Protein AF-A0A1A8N1G1-F1 (afdb_monomer_lite)

InterPro domains:
  IPR013106 Immunoglobulin V-set domain [PF07686] (6-63)
  IPR013783 Immunoglobulin-like fold [G3DSA:2.60.40.10] (1-76)
  IPR036179 Immunoglobulin-like domain superfamily [SSF48726] (3-47)
  IPR050504 BTN/MOG-like [PTHR24100] (1-68)

Sequence (110 aa):
QEQPGDQHQDYQGRVEVTKDLLRTGDFSLTLKQPDYRDEGVYTCTVYKDKKELVKQKALHLWVIEHLTITERLYQFTEKIHPAPRQTGGGPNREEEVKTSLMQNISSESV

Foldseek 3Di:
DDDDPPDDPVQVVQKDADPPCVVVVDGDIGGHPDDQVNFAKDKDWDDDPVPHTPDIDIDTDGDDPPDPPVVVVVVVCCVVPVDDDDDDDDPPVVVVVVVVVVVVVVVVPD

Radius of gyration: 22.54 Å; chains: 1; bounding box: 50×30×62 Å

pLDDT: mean 70.1, std 17.1, range [36.0, 93.75]

Structure (mmCIF, N/CA/C/O backbone):
data_AF-A0A1A8N1G1-F1
#
_entry.id   AF-A0A1A8N1G1-F1
#
loop_
_atom_site.group_PDB
_atom_site.id
_atom_site.type_symbol
_atom_site.label_atom_id
_atom_site.label_alt_id
_atom_site.label_comp_id
_atom_site.label_asym_id
_atom_site.label_entity_id
_atom_site.label_seq_id
_atom_site.pdbx_PDB_ins_code
_atom_site.Cartn_x
_atom_site.Cartn_y
_atom_site.Cartn_z
_atom_site.occupancy
_atom_site.B_iso_or_equiv
_atom_site.auth_seq_id
_atom_site.auth_comp_id
_atom_site.auth_asym_id
_atom_site.auth_atom_id
_atom_site.pdbx_PDB_model_num
ATOM 1 N N . GLN A 1 1 ? -20.092 -12.166 -2.787 1.00 44.53 1 GLN A N 1
ATOM 2 C CA . GLN A 1 1 ? -18.708 -11.669 -2.663 1.00 44.53 1 GLN A CA 1
ATOM 3 C C . GLN A 1 1 ? -18.813 -10.293 -2.034 1.00 44.53 1 GLN A C 1
ATOM 5 O O . GLN A 1 1 ? -19.328 -9.402 -2.690 1.00 44.53 1 GLN A O 1
ATOM 10 N N . GLU A 1 2 ? -18.496 -10.154 -0.746 1.00 48.47 2 GLU A N 1
ATOM 11 C CA . GLU A 1 2 ? -18.583 -8.860 -0.054 1.00 48.47 2 GLU A CA 1
ATOM 12 C C . GLU A 1 2 ? -17.261 -8.126 -0.246 1.00 48.47 2 GLU A C 1
ATOM 14 O O . GLU A 1 2 ? -16.206 -8.627 0.143 1.00 48.47 2 GLU A O 1
ATOM 19 N N . GLN A 1 3 ? -17.321 -6.996 -0.942 1.00 51.66 3 GLN A N 1
ATOM 20 C CA . GLN A 1 3 ? -16.181 -6.110 -1.114 1.00 51.66 3 GLN A CA 1
ATOM 21 C C . GLN A 1 3 ? -15.998 -5.299 0.176 1.00 51.66 3 GLN A C 1
ATOM 23 O O . GLN A 1 3 ? -17.000 -4.858 0.746 1.00 51.66 3 GLN A O 1
ATOM 28 N N . PRO A 1 4 ? -14.762 -5.082 0.656 1.00 58.53 4 PRO A N 1
ATOM 29 C CA . PRO A 1 4 ? -14.531 -4.065 1.672 1.00 58.53 4 PRO A CA 1
ATOM 30 C C . PRO A 1 4 ? -15.041 -2.721 1.122 1.00 58.53 4 PRO A C 1
ATOM 32 O O . PRO A 1 4 ? -14.761 -2.374 -0.024 1.00 58.53 4 PRO A O 1
ATOM 35 N N . GLY A 1 5 ? -15.864 -2.015 1.903 1.00 63.94 5 GLY A N 1
ATOM 36 C CA . GLY A 1 5 ? -16.437 -0.729 1.495 1.00 63.94 5 GLY A CA 1
ATOM 37 C C . GLY A 1 5 ? -15.356 0.292 1.115 1.00 63.94 5 GLY A C 1
ATOM 38 O O . GLY A 1 5 ? -14.266 0.270 1.683 1.00 63.94 5 GLY A O 1
ATOM 39 N N . ASP A 1 6 ? -15.680 1.162 0.154 1.00 69.50 6 ASP A N 1
ATOM 40 C CA . ASP A 1 6 ? -14.823 2.218 -0.414 1.00 69.50 6 ASP A CA 1
ATOM 41 C C . ASP A 1 6 ? -13.457 1.749 -0.934 1.00 69.50 6 ASP A C 1
ATOM 43 O O . ASP A 1 6 ? -12.404 2.321 -0.649 1.00 69.50 6 ASP A O 1
ATOM 47 N N . GLN A 1 7 ? -13.468 0.707 -1.766 1.00 75.94 7 GLN A N 1
ATOM 48 C CA . GLN A 1 7 ? -12.286 0.330 -2.526 1.00 75.94 7 GLN A CA 1
ATOM 49 C C . GLN A 1 7 ? -12.062 1.262 -3.731 1.00 75.94 7 GLN A C 1
ATOM 51 O O . GLN A 1 7 ? -12.947 1.444 -4.570 1.00 75.94 7 GLN A O 1
ATOM 56 N N . HIS A 1 8 ? -10.841 1.791 -3.860 1.00 83.50 8 HIS A N 1
ATOM 57 C CA . HIS A 1 8 ? -10.429 2.578 -5.025 1.00 83.50 8 HIS A CA 1
ATOM 58 C C . HIS A 1 8 ? -10.485 1.744 -6.321 1.00 83.50 8 HIS A C 1
ATOM 60 O O . HIS A 1 8 ? -10.137 0.561 -6.319 1.00 83.50 8 HIS A O 1
ATOM 66 N N . GLN A 1 9 ? -10.912 2.365 -7.428 1.00 85.38 9 GLN A N 1
ATOM 67 C CA . GLN A 1 9 ? -11.219 1.684 -8.696 1.00 85.38 9 GLN A CA 1
ATOM 68 C C . GLN A 1 9 ? -10.048 0.847 -9.234 1.00 85.38 9 GLN A C 1
ATOM 70 O O . GLN A 1 9 ? -10.254 -0.305 -9.601 1.00 85.38 9 GLN A O 1
ATOM 75 N N . ASP A 1 10 ? -8.819 1.362 -9.161 1.00 83.94 10 ASP A N 1
ATOM 76 C CA . ASP A 1 10 ? -7.596 0.666 -9.616 1.00 83.94 10 ASP A CA 1
ATOM 77 C C . ASP A 1 10 ? -7.309 -0.669 -8.899 1.00 83.94 10 ASP A C 1
ATOM 79 O O . ASP A 1 10 ? -6.514 -1.494 -9.363 1.00 83.94 10 ASP A O 1
ATOM 83 N N . TYR A 1 11 ? -7.945 -0.903 -7.751 1.00 84.56 11 TYR A N 1
ATOM 84 C CA . TYR A 1 11 ? -7.761 -2.112 -6.950 1.00 84.56 11 TYR A CA 1
ATOM 85 C C . TYR A 1 11 ? -8.976 -3.043 -6.989 1.00 84.56 11 TYR A C 1
ATOM 87 O O . TYR A 1 11 ? -8.900 -4.163 -6.469 1.00 84.56 11 TYR A O 1
ATOM 95 N N . GLN A 1 12 ? -10.081 -2.622 -7.614 1.00 85.62 12 GLN A N 1
ATOM 96 C CA . GLN A 1 12 ? -11.292 -3.432 -7.714 1.00 85.62 12 GLN A CA 1
ATOM 97 C C . GLN A 1 12 ? -10.995 -4.774 -8.384 1.00 85.62 12 GLN A C 1
ATOM 99 O O . GLN A 1 12 ? -10.382 -4.851 -9.444 1.00 85.62 12 GLN A O 1
ATOM 104 N N . GLY A 1 13 ? -11.400 -5.861 -7.725 1.00 87.44 13 GLY A N 1
ATOM 105 C CA . GLY A 1 13 ? -11.164 -7.227 -8.204 1.00 87.44 13 GLY A CA 1
ATOM 106 C C . GLY A 1 13 ? -9.711 -7.717 -8.108 1.00 87.44 13 GLY A C 1
ATOM 107 O O . GLY A 1 13 ? -9.481 -8.917 -8.259 1.00 87.44 13 GLY A O 1
ATOM 108 N N . ARG A 1 14 ? -8.746 -6.837 -7.803 1.00 91.94 14 ARG A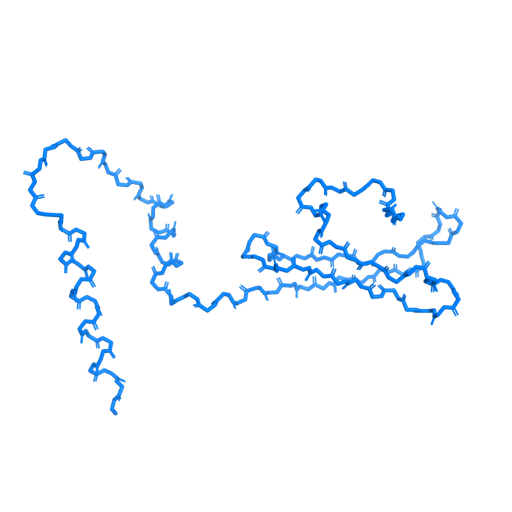 N 1
ATOM 109 C CA . ARG A 1 14 ? -7.332 -7.196 -7.613 1.00 91.94 14 ARG A CA 1
ATOM 110 C C . ARG A 1 14 ? -6.963 -7.448 -6.157 1.00 91.94 14 ARG A C 1
ATOM 112 O O . ARG A 1 14 ? -6.014 -8.176 -5.907 1.00 91.94 14 ARG A O 1
ATOM 119 N N . VAL A 1 15 ? -7.692 -6.885 -5.196 1.00 87.19 15 VAL A N 1
ATOM 120 C CA . VAL A 1 15 ? -7.388 -7.064 -3.767 1.00 87.19 15 VAL A CA 1
ATOM 121 C C . VAL A 1 15 ? -8.334 -8.055 -3.105 1.00 87.19 15 VAL A C 1
ATOM 123 O O . VAL A 1 15 ? -9.552 -7.975 -3.262 1.00 87.19 15 VAL A O 1
ATOM 126 N N . GLU A 1 16 ? -7.758 -8.940 -2.299 1.00 85.88 16 GLU A N 1
ATOM 127 C CA . GLU A 1 16 ? -8.476 -9.811 -1.374 1.00 85.88 16 GLU A CA 1
ATOM 128 C C . GLU A 1 16 ? -8.002 -9.575 0.059 1.00 85.88 16 GLU A C 1
ATOM 130 O O . GLU A 1 16 ? -6.808 -9.427 0.324 1.00 85.88 16 GLU A O 1
ATOM 135 N N . VAL A 1 17 ? -8.958 -9.554 0.986 1.00 79.50 17 VAL A N 1
ATOM 136 C CA . VAL A 1 17 ? -8.722 -9.434 2.427 1.00 79.50 17 VAL A CA 1
ATOM 137 C C . VAL A 1 17 ? -9.341 -10.627 3.147 1.00 79.50 17 VAL A C 1
ATOM 139 O O . VAL A 1 17 ? -10.401 -11.123 2.747 1.00 79.50 17 VAL A O 1
ATOM 142 N N . THR A 1 18 ? -8.696 -11.093 4.216 1.00 77.88 18 THR A N 1
ATOM 143 C CA . THR A 1 18 ? -9.246 -12.152 5.071 1.00 77.88 18 THR A CA 1
ATOM 144 C C . THR A 1 18 ? -10.568 -11.672 5.687 1.00 77.88 18 THR A C 1
ATOM 146 O O . THR A 1 18 ? -10.632 -10.607 6.286 1.00 77.88 18 THR A O 1
ATOM 149 N N . LYS A 1 19 ? -11.663 -12.429 5.529 1.00 70.00 19 LYS A N 1
ATOM 150 C CA . LYS A 1 19 ? -13.018 -11.973 5.921 1.00 70.00 19 LYS A CA 1
ATOM 151 C C . LYS A 1 19 ? -13.195 -11.795 7.431 1.00 70.00 19 LYS A C 1
ATOM 153 O O . LYS A 1 19 ? -13.952 -10.939 7.873 1.00 70.00 19 LYS A O 1
ATOM 158 N N . ASP A 1 20 ? -12.468 -12.584 8.216 1.00 77.19 20 ASP A N 1
ATOM 159 C CA . ASP A 1 20 ? -12.627 -12.675 9.666 1.00 77.19 20 ASP A CA 1
ATOM 160 C C . ASP A 1 20 ? -11.437 -12.064 10.415 1.00 77.19 20 ASP A C 1
ATOM 162 O O . ASP A 1 20 ? -10.875 -12.683 11.323 1.00 77.19 20 ASP A O 1
ATOM 166 N N . LEU A 1 21 ? -11.043 -10.848 10.031 1.00 76.25 21 LEU A N 1
ATOM 167 C CA . LEU A 1 21 ? -9.878 -10.129 10.567 1.00 76.25 21 LEU A CA 1
ATOM 168 C C . LEU A 1 21 ? -9.837 -10.120 12.106 1.00 76.25 21 LEU A C 1
ATOM 170 O O . LEU A 1 21 ? -8.820 -10.430 12.716 1.00 76.25 21 LEU A O 1
ATOM 174 N N . LEU A 1 22 ? -10.972 -9.820 12.750 1.00 77.50 22 LEU A N 1
ATOM 175 C CA . LEU A 1 22 ? -11.067 -9.715 14.213 1.00 77.50 22 LEU A CA 1
ATOM 176 C C . LEU A 1 22 ? -11.051 -11.073 14.928 1.00 77.50 22 LEU A C 1
ATOM 178 O O . LEU A 1 22 ? -10.633 -11.149 16.078 1.00 77.50 22 LEU A O 1
ATOM 182 N N . ARG A 1 23 ? -11.507 -12.141 14.263 1.00 81.56 23 ARG A N 1
ATOM 183 C CA . ARG A 1 23 ? -11.524 -13.499 14.829 1.00 81.56 23 ARG A CA 1
ATOM 184 C C . ARG A 1 23 ? -10.185 -14.205 14.639 1.00 81.56 23 ARG A C 1
ATOM 186 O O . ARG A 1 23 ? -9.754 -14.938 15.518 1.00 81.56 23 ARG A O 1
ATOM 193 N N . THR A 1 24 ? -9.559 -14.010 13.481 1.00 80.88 24 THR A N 1
ATOM 194 C CA . THR A 1 24 ? -8.293 -14.656 13.101 1.00 80.88 24 THR A CA 1
ATOM 195 C C . THR A 1 24 ? -7.073 -13.863 13.563 1.00 80.88 24 THR A C 1
ATOM 197 O O . THR A 1 24 ? -6.002 -14.438 13.720 1.00 80.88 24 THR A O 1
ATOM 200 N N . GLY A 1 25 ? -7.223 -12.551 13.776 1.00 80.31 25 GLY A N 1
ATOM 201 C CA . GLY A 1 25 ? -6.101 -11.636 13.988 1.00 80.31 25 GLY A CA 1
ATOM 202 C C . GLY A 1 25 ? -5.240 -11.436 12.736 1.00 80.31 25 GLY A C 1
ATOM 203 O O . GLY A 1 25 ? -4.215 -10.757 12.807 1.00 80.31 25 GLY A O 1
ATOM 204 N N . ASP A 1 26 ? -5.635 -12.023 11.605 1.00 80.50 26 ASP A N 1
ATOM 205 C CA . ASP A 1 26 ? -4.917 -11.943 10.347 1.00 80.50 26 ASP A CA 1
ATOM 206 C C . ASP A 1 26 ? -5.434 -10.757 9.534 1.00 80.50 26 ASP A C 1
ATOM 208 O O . ASP A 1 26 ? -6.529 -10.797 8.980 1.00 80.50 26 ASP A O 1
ATOM 212 N N . PHE A 1 27 ? -4.620 -9.704 9.471 1.00 79.31 27 PHE A N 1
ATOM 213 C CA . PHE A 1 27 ? -4.880 -8.489 8.696 1.00 79.31 27 PHE A CA 1
ATOM 214 C C . PHE A 1 27 ? -4.169 -8.480 7.342 1.00 79.31 27 PHE A C 1
ATOM 216 O O . PHE A 1 27 ? -3.876 -7.412 6.800 1.00 79.31 27 PHE A O 1
ATOM 223 N N . SER A 1 28 ? -3.854 -9.662 6.811 1.00 80.56 28 SER A N 1
ATOM 224 C CA . SER A 1 28 ? -3.189 -9.797 5.522 1.00 80.56 28 SER A CA 1
ATOM 225 C C . SER A 1 28 ? -4.077 -9.343 4.365 1.00 80.56 28 SER A C 1
ATOM 227 O O . SER A 1 28 ? -5.293 -9.554 4.337 1.00 80.56 28 SER A O 1
ATOM 229 N N . LEU A 1 29 ? -3.420 -8.730 3.384 1.00 86.12 29 LEU A N 1
ATOM 230 C CA . LEU A 1 29 ? -3.991 -8.277 2.126 1.00 86.12 29 LEU A CA 1
ATOM 231 C C . LEU A 1 29 ? -3.224 -8.955 0.995 1.00 86.12 29 LEU A C 1
ATOM 233 O O . LEU A 1 29 ? -1.994 -8.933 0.982 1.00 86.12 29 LEU A O 1
ATOM 237 N N . THR A 1 30 ? -3.948 -9.529 0.041 1.00 87.38 30 THR A N 1
ATOM 238 C CA . THR A 1 30 ? -3.361 -10.098 -1.176 1.00 87.38 30 THR A CA 1
ATOM 239 C C . THR A 1 30 ? -3.681 -9.199 -2.362 1.00 87.38 30 THR A C 1
ATOM 241 O O . THR A 1 30 ? -4.852 -8.939 -2.632 1.00 87.38 30 THR A O 1
ATOM 244 N N . LEU A 1 31 ? -2.648 -8.739 -3.073 1.00 89.50 31 LEU A N 1
ATOM 245 C CA . LEU A 1 31 ? -2.767 -8.018 -4.341 1.00 89.50 31 LEU A CA 1
ATOM 246 C C . LEU A 1 31 ? -2.500 -8.986 -5.501 1.00 89.50 31 LEU A C 1
ATOM 248 O O . LEU A 1 31 ? -1.418 -9.559 -5.613 1.00 89.50 31 LEU A O 1
ATOM 252 N N . LYS A 1 32 ? -3.497 -9.183 -6.360 1.00 89.56 32 LYS A N 1
ATOM 253 C CA . LYS A 1 32 ? -3.425 -10.021 -7.557 1.00 89.56 32 LYS A CA 1
ATOM 254 C C . LYS A 1 32 ? -2.865 -9.225 -8.723 1.00 89.56 32 LYS A C 1
ATOM 256 O O . LYS A 1 32 ? -3.287 -8.094 -8.942 1.00 89.56 32 LYS A O 1
ATOM 261 N N . GLN A 1 33 ? -2.00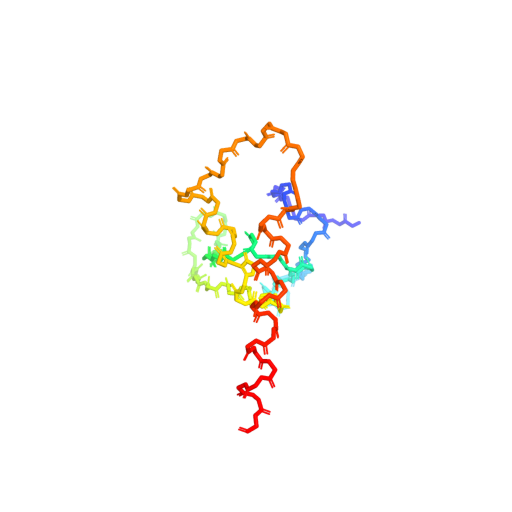4 -9.876 -9.506 1.00 88.12 33 GLN A N 1
ATOM 262 C CA . GLN A 1 33 ? -1.387 -9.296 -10.705 1.00 88.12 33 GLN A CA 1
ATOM 263 C C . GLN A 1 33 ? -0.757 -7.921 -10.407 1.00 88.12 33 GLN A C 1
ATOM 265 O O . GLN A 1 33 ? -1.233 -6.910 -10.930 1.00 88.12 33 GLN A O 1
ATOM 270 N N . PRO A 1 34 ? 0.252 -7.871 -9.513 1.00 86.56 34 PRO A N 1
ATOM 271 C CA . PRO A 1 34 ? 0.968 -6.635 -9.236 1.00 86.56 34 PRO A CA 1
ATOM 272 C C . PRO A 1 34 ? 1.669 -6.129 -10.503 1.00 86.56 34 PRO A C 1
ATOM 274 O O . PRO A 1 34 ? 2.250 -6.913 -11.253 1.00 86.56 34 PRO A O 1
ATOM 277 N N . ASP A 1 35 ? 1.607 -4.822 -10.713 1.00 84.88 35 ASP A N 1
ATOM 278 C CA . ASP A 1 35 ? 2.159 -4.082 -11.850 1.00 84.88 35 ASP A CA 1
ATOM 279 C C . ASP A 1 35 ? 3.150 -3.023 -11.340 1.00 84.88 35 ASP A C 1
ATOM 281 O O . ASP A 1 35 ? 3.093 -2.634 -10.172 1.00 84.88 35 ASP A O 1
ATOM 285 N N . TYR A 1 36 ? 4.068 -2.532 -12.178 1.00 83.75 36 TYR A N 1
ATOM 286 C CA . TYR A 1 36 ? 5.028 -1.498 -11.764 1.00 83.75 36 TYR A CA 1
ATOM 287 C C . TYR A 1 36 ? 4.359 -0.238 -11.181 1.00 83.75 36 TYR A C 1
ATOM 289 O O . TYR A 1 36 ? 4.959 0.456 -10.362 1.00 83.75 36 TYR A O 1
ATOM 297 N N . ARG A 1 37 ? 3.112 0.061 -11.571 1.00 85.19 37 ARG A N 1
ATOM 298 C CA . ARG A 1 37 ? 2.311 1.175 -11.033 1.00 85.19 37 ARG A CA 1
ATOM 299 C C . ARG A 1 37 ? 1.853 0.955 -9.593 1.00 85.19 37 ARG A C 1
ATOM 301 O O . ARG A 1 37 ? 1.465 1.921 -8.944 1.00 85.19 37 ARG A O 1
ATOM 308 N N . ASP A 1 38 ? 1.903 -0.281 -9.104 1.00 89.00 38 ASP A N 1
ATOM 309 C CA . ASP A 1 38 ? 1.592 -0.622 -7.717 1.00 89.00 38 ASP A CA 1
ATOM 310 C C . ASP A 1 38 ? 2.787 -0.377 -6.778 1.00 89.00 38 ASP A C 1
ATOM 312 O O . ASP A 1 38 ? 2.629 -0.480 -5.562 1.00 89.00 38 ASP A O 1
ATOM 316 N N . GLU A 1 39 ? 3.981 -0.062 -7.298 1.00 88.94 39 GLU A N 1
ATOM 317 C CA . GLU A 1 39 ? 5.147 0.286 -6.478 1.00 88.94 39 GLU A CA 1
ATOM 318 C C . GLU A 1 39 ? 4.875 1.536 -5.627 1.00 88.94 39 GLU A C 1
ATOM 320 O O . GLU A 1 39 ? 4.361 2.549 -6.105 1.00 88.94 39 GLU A O 1
ATOM 325 N N . GLY A 1 40 ? 5.239 1.477 -4.344 1.00 88.81 40 GLY A N 1
ATOM 326 C CA . GLY A 1 40 ? 5.098 2.618 -3.448 1.00 88.81 40 GLY A CA 1
ATOM 327 C C . GLY A 1 40 ? 4.987 2.261 -1.971 1.00 88.81 40 GLY A C 1
ATOM 328 O O . GLY A 1 40 ? 5.205 1.125 -1.541 1.00 88.81 40 GLY A O 1
ATOM 329 N N . VAL A 1 41 ? 4.646 3.274 -1.171 1.00 91.50 41 VAL A N 1
ATOM 330 C CA . VAL A 1 41 ? 4.481 3.140 0.280 1.00 91.50 41 VAL A CA 1
ATOM 331 C C . VAL A 1 41 ? 3.022 2.861 0.615 1.00 91.50 41 VAL A C 1
ATOM 333 O O . VAL A 1 41 ? 2.151 3.707 0.423 1.00 91.50 41 VAL A O 1
ATOM 336 N N . TYR A 1 42 ? 2.773 1.695 1.199 1.00 89.69 42 TYR A N 1
ATOM 337 C CA . TYR A 1 42 ? 1.466 1.303 1.709 1.00 89.69 42 TYR A CA 1
ATOM 338 C C . TYR A 1 42 ? 1.449 1.438 3.219 1.00 89.69 42 TYR A C 1
ATOM 340 O O . TYR A 1 42 ? 2.415 1.096 3.900 1.00 89.69 42 TYR A O 1
ATOM 348 N N . THR A 1 43 ? 0.326 1.900 3.755 1.00 89.75 43 THR A N 1
ATOM 349 C CA . THR A 1 43 ? 0.155 2.062 5.196 1.00 89.75 43 THR A CA 1
ATOM 350 C C . THR A 1 43 ? -0.995 1.199 5.682 1.00 89.75 43 THR A C 1
ATOM 352 O O . THR A 1 43 ? -2.137 1.376 5.269 1.00 89.75 43 THR A O 1
ATOM 355 N N . CYS A 1 44 ? -0.695 0.279 6.594 1.00 87.00 44 CYS A N 1
ATOM 356 C CA . CYS A 1 44 ? -1.706 -0.415 7.375 1.00 87.00 44 CYS A CA 1
ATOM 357 C C . CYS A 1 44 ? -2.027 0.431 8.607 1.00 87.00 44 CYS A C 1
ATOM 359 O O . CYS A 1 44 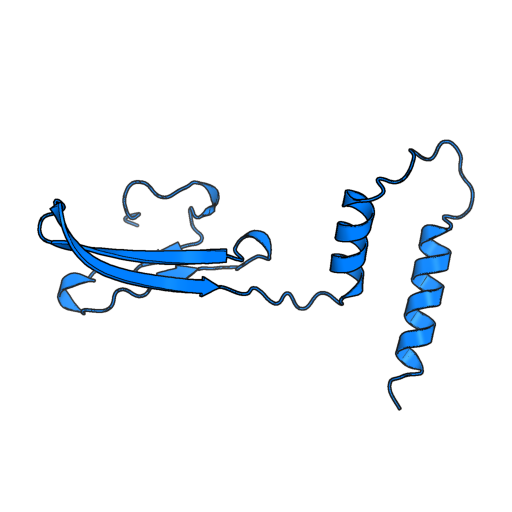? -1.134 0.711 9.411 1.00 87.00 44 CYS A O 1
ATOM 361 N N . THR A 1 45 ? -3.290 0.826 8.749 1.00 87.19 45 THR A N 1
ATOM 362 C CA . THR A 1 45 ? -3.781 1.641 9.863 1.00 87.19 45 THR A CA 1
ATOM 363 C C . THR A 1 45 ? -4.898 0.890 10.577 1.00 87.19 45 THR A C 1
ATOM 365 O O . THR A 1 45 ? -5.897 0.524 9.963 1.00 87.19 45 THR A O 1
ATOM 368 N N . VAL A 1 46 ? -4.739 0.669 11.880 1.00 85.56 46 VAL A N 1
ATOM 369 C CA . VAL A 1 46 ? -5.721 -0.009 12.732 1.00 85.56 46 VAL A CA 1
ATOM 370 C C . VAL A 1 46 ? -6.337 1.009 13.676 1.00 85.56 46 VAL A C 1
ATOM 372 O O . VAL A 1 46 ? -5.630 1.629 14.474 1.00 85.56 46 VAL A O 1
ATOM 375 N N . TYR A 1 47 ? -7.659 1.141 13.608 1.00 85.19 47 TYR A N 1
ATOM 376 C CA . TYR A 1 47 ? -8.439 1.984 14.505 1.00 85.19 47 TYR A CA 1
ATOM 377 C C . TYR A 1 47 ? -9.252 1.144 15.486 1.00 85.19 47 TYR A C 1
ATOM 379 O O . TYR A 1 47 ? -9.856 0.141 15.105 1.00 85.19 47 TYR A O 1
ATOM 387 N N . LYS A 1 48 ? -9.341 1.608 16.730 1.00 85.38 48 LYS A N 1
ATOM 388 C CA . LYS A 1 48 ? -10.326 1.160 17.711 1.00 85.38 48 LYS A CA 1
ATOM 389 C C . LYS A 1 48 ? -11.529 2.093 17.667 1.00 85.38 48 LYS A C 1
ATOM 391 O O . LYS A 1 48 ? -11.388 3.314 17.572 1.00 85.38 48 LYS A O 1
ATOM 396 N N . ASP A 1 49 ? -12.718 1.496 17.651 1.00 86.94 49 ASP A N 1
ATOM 397 C CA . ASP A 1 49 ? -14.009 2.195 17.637 1.00 86.94 49 ASP A CA 1
ATOM 398 C C . ASP A 1 49 ? -14.125 3.280 16.545 1.00 86.94 49 ASP A C 1
ATOM 400 O O . ASP A 1 49 ? -14.821 4.281 16.713 1.00 86.94 49 ASP A O 1
ATOM 404 N N . LYS A 1 50 ? -13.420 3.082 15.415 1.00 81.12 50 LYS A N 1
ATOM 405 C CA . LYS A 1 50 ? -13.300 4.017 14.275 1.00 81.12 50 LYS A CA 1
ATOM 406 C C . LYS A 1 50 ? -12.763 5.415 14.630 1.00 81.12 50 LYS A C 1
ATOM 408 O O . LYS A 1 50 ? -12.919 6.338 13.836 1.00 81.12 50 LYS A O 1
ATOM 413 N N . LYS A 1 51 ? -12.165 5.596 15.811 1.00 87.69 51 LYS A N 1
ATOM 414 C CA . LYS A 1 51 ? -11.765 6.916 16.332 1.00 87.69 51 LYS A CA 1
ATOM 415 C C . LYS A 1 51 ? -10.335 6.949 16.848 1.00 87.69 51 LYS A C 1
ATOM 417 O O . LYS A 1 51 ? -9.624 7.915 16.600 1.00 87.69 51 LYS A O 1
ATOM 422 N N . GLU A 1 52 ? -9.915 5.913 17.562 1.00 93.75 52 GLU A N 1
ATOM 423 C CA . GLU A 1 52 ? -8.602 5.868 18.200 1.00 93.75 52 GLU A CA 1
ATOM 424 C C . GLU A 1 52 ? -7.621 5.109 17.308 1.00 93.75 52 GLU A C 1
ATOM 426 O O . GLU A 1 52 ? -7.848 3.946 16.981 1.00 93.75 52 GLU A O 1
ATOM 431 N N . LEU A 1 53 ? -6.531 5.758 16.899 1.00 92.06 53 LEU A N 1
ATOM 432 C CA . LEU A 1 53 ? -5.444 5.087 16.192 1.00 92.06 53 LEU A CA 1
ATOM 433 C C . LEU A 1 53 ? -4.715 4.152 17.164 1.00 92.06 53 LEU A C 1
ATOM 435 O O . LEU A 1 53 ? -4.065 4.614 18.095 1.00 92.06 53 LEU A O 1
ATOM 439 N N . VAL A 1 54 ? -4.788 2.845 16.922 1.00 91.94 54 VAL A N 1
ATOM 440 C CA . VAL A 1 54 ? -4.122 1.829 17.754 1.00 91.94 54 VAL A CA 1
ATOM 441 C C . VAL A 1 54 ? -2.740 1.509 17.215 1.00 91.94 54 VAL A C 1
ATOM 443 O O . VAL A 1 54 ? -1.783 1.342 17.970 1.00 91.94 54 VAL A O 1
ATOM 446 N N . LYS A 1 55 ? -2.634 1.362 15.893 1.00 88.50 55 LYS A N 1
ATOM 447 C CA . LYS A 1 55 ? -1.392 0.948 15.248 1.00 88.50 55 LYS A CA 1
ATOM 448 C C . LYS A 1 55 ? -1.330 1.459 13.825 1.00 88.50 55 LYS A C 1
ATOM 450 O O . LYS A 1 55 ? -2.324 1.443 13.106 1.00 88.50 55 LYS A O 1
ATOM 455 N N . GLN A 1 56 ? -0.129 1.833 13.414 1.00 92.25 56 GLN A N 1
ATOM 456 C CA . GLN A 1 56 ? 0.180 2.152 12.035 1.00 92.25 56 GLN A CA 1
ATOM 457 C C . GLN A 1 56 ? 1.491 1.474 11.648 1.00 92.25 56 GLN A C 1
ATOM 459 O O . GLN A 1 56 ? 2.430 1.425 12.444 1.00 92.25 56 GLN A O 1
ATOM 464 N N . LYS A 1 57 ? 1.554 0.922 10.439 1.00 89.56 57 LYS A N 1
ATOM 465 C CA . LYS A 1 57 ? 2.788 0.378 9.874 1.00 89.56 57 LYS A CA 1
ATOM 466 C C . LYS A 1 57 ? 2.856 0.711 8.393 1.00 89.56 57 LYS A C 1
ATOM 468 O O . LYS A 1 57 ? 1.945 0.363 7.648 1.00 89.56 57 LYS A O 1
ATOM 473 N N . ALA A 1 58 ? 3.951 1.342 7.988 1.00 91.69 58 ALA A N 1
ATOM 474 C CA . ALA A 1 58 ? 4.280 1.537 6.586 1.00 91.69 58 ALA A CA 1
ATOM 475 C C . ALA A 1 58 ? 5.058 0.324 6.049 1.00 91.69 58 ALA A C 1
ATOM 477 O O . ALA A 1 58 ? 5.890 -0.253 6.758 1.00 91.69 58 ALA A O 1
ATOM 478 N N . LEU A 1 59 ? 4.793 -0.053 4.803 1.00 88.06 59 LEU A N 1
ATOM 479 C CA . LEU A 1 59 ? 5.577 -1.004 4.024 1.00 88.06 59 LEU A CA 1
ATOM 480 C C . LEU A 1 59 ? 5.917 -0.367 2.675 1.00 88.06 59 LEU A C 1
ATOM 482 O O . LEU A 1 59 ? 5.120 0.394 2.133 1.00 88.06 59 LEU A O 1
ATOM 486 N N . HIS A 1 60 ? 7.090 -0.677 2.137 1.00 88.75 60 HIS A N 1
ATOM 487 C CA . HIS A 1 60 ? 7.441 -0.303 0.773 1.00 88.75 60 HIS A CA 1
ATOM 488 C C . HIS A 1 60 ? 7.260 -1.538 -0.106 1.00 88.75 60 HIS A C 1
ATOM 490 O O . HIS A 1 60 ? 7.915 -2.555 0.131 1.00 88.75 60 HIS A O 1
ATOM 496 N N . LEU A 1 61 ? 6.348 -1.468 -1.072 1.00 87.25 61 LEU A N 1
ATOM 497 C CA . LEU A 1 61 ? 6.181 -2.498 -2.087 1.00 87.25 61 LEU A CA 1
ATOM 498 C C . LEU A 1 61 ? 7.051 -2.130 -3.283 1.00 87.25 61 LEU A C 1
ATOM 500 O O . LEU A 1 61 ? 6.806 -1.104 -3.902 1.00 87.25 61 LEU A O 1
ATOM 504 N N . TRP A 1 62 ? 8.034 -2.971 -3.590 1.00 84.06 62 TRP A N 1
ATOM 505 C CA . TRP A 1 62 ? 8.867 -2.854 -4.783 1.00 84.06 62 TRP A CA 1
ATOM 506 C C . TRP A 1 62 ? 8.408 -3.895 -5.794 1.00 84.06 62 TRP A C 1
ATOM 508 O O . TRP A 1 62 ? 8.426 -5.091 -5.487 1.00 84.06 62 TRP A O 1
ATOM 518 N N . VAL A 1 63 ? 8.001 -3.459 -6.985 1.00 83.12 63 VAL A N 1
ATOM 519 C CA . VAL A 1 63 ? 7.607 -4.378 -8.057 1.00 83.12 63 VAL A CA 1
ATOM 520 C C . VAL A 1 63 ? 8.760 -4.460 -9.043 1.00 83.12 63 VAL A C 1
ATOM 522 O O . VAL A 1 63 ? 8.974 -3.594 -9.895 1.00 83.12 63 VAL A O 1
ATOM 525 N N . ILE A 1 64 ? 9.542 -5.525 -8.897 1.00 72.88 64 ILE A N 1
ATOM 526 C CA . ILE A 1 64 ? 10.614 -5.851 -9.830 1.00 72.88 64 ILE A CA 1
ATOM 527 C C . ILE A 1 64 ? 9.975 -6.649 -10.964 1.00 72.88 64 ILE A C 1
ATOM 529 O O . ILE A 1 64 ? 9.864 -7.872 -10.909 1.00 72.88 64 ILE A O 1
ATOM 533 N N . GLU A 1 65 ? 9.497 -5.932 -11.976 1.00 64.31 65 GLU A N 1
ATOM 534 C CA . GLU A 1 65 ? 9.152 -6.540 -13.257 1.00 64.31 65 GLU A CA 1
ATOM 535 C C . GLU A 1 65 ? 10.377 -7.251 -13.828 1.00 64.31 65 GLU A C 1
ATOM 537 O O . GLU A 1 65 ? 11.483 -6.709 -13.841 1.00 64.31 65 GLU A O 1
ATOM 542 N N . HIS A 1 66 ? 10.170 -8.451 -14.361 1.00 58.62 66 HIS A N 1
ATOM 543 C CA . HIS A 1 66 ? 11.176 -9.144 -15.155 1.00 58.62 66 HIS A CA 1
ATOM 544 C C . HIS A 1 66 ? 11.208 -8.565 -16.581 1.00 58.62 66 HIS A C 1
ATOM 546 O O . HIS A 1 66 ? 11.061 -9.286 -17.565 1.00 58.62 66 HIS A O 1
ATOM 552 N N . LEU A 1 67 ? 11.349 -7.244 -16.684 1.00 52.59 67 LEU A N 1
ATOM 553 C CA . LEU A 1 67 ? 11.516 -6.516 -17.933 1.00 52.59 67 LEU A CA 1
ATOM 554 C C . LEU A 1 67 ? 12.887 -5.857 -17.880 1.00 52.59 67 LEU A C 1
ATOM 556 O O . LEU A 1 67 ? 13.198 -5.063 -16.990 1.00 52.59 67 LEU A O 1
ATOM 560 N N . THR A 1 68 ? 13.745 -6.300 -18.798 1.00 52.22 68 THR A N 1
ATOM 561 C CA . THR A 1 68 ? 15.148 -5.904 -18.923 1.00 52.22 68 THR A CA 1
ATOM 562 C C . THR A 1 68 ? 15.277 -4.395 -18.792 1.00 52.22 68 THR A C 1
ATOM 564 O O . THR A 1 68 ? 14.505 -3.672 -19.417 1.00 52.22 68 THR A O 1
ATOM 567 N N . ILE A 1 69 ? 16.257 -3.939 -18.009 1.00 56.62 69 ILE A N 1
ATOM 568 C CA . ILE A 1 69 ? 16.655 -2.539 -17.755 1.00 56.62 69 ILE A CA 1
ATOM 569 C C . ILE A 1 69 ? 16.394 -1.593 -18.951 1.00 56.62 69 ILE A C 1
ATOM 571 O O . ILE A 1 69 ? 15.976 -0.452 -18.763 1.00 56.62 69 ILE A O 1
ATOM 575 N N . THR A 1 70 ? 16.562 -2.094 -20.173 1.00 53.34 70 THR A N 1
ATOM 576 C CA . THR A 1 70 ? 16.187 -1.506 -21.463 1.00 53.34 70 THR A CA 1
ATOM 577 C C . THR A 1 70 ? 14.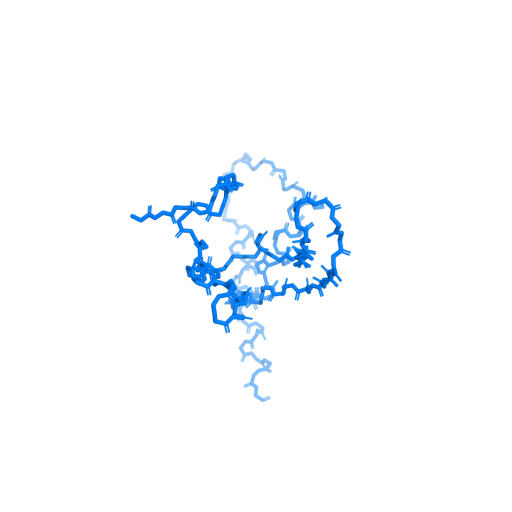798 -0.851 -21.529 1.00 53.34 70 THR A C 1
ATOM 579 O O . THR A 1 70 ? 14.710 0.272 -22.011 1.00 53.34 70 THR A O 1
ATOM 582 N N . GLU A 1 71 ? 13.717 -1.471 -21.043 1.00 56.78 71 GLU A N 1
ATOM 583 C CA . GLU A 1 71 ? 12.368 -0.874 -21.130 1.00 56.78 71 GLU A CA 1
ATOM 584 C C . GLU A 1 71 ? 12.185 0.282 -20.143 1.00 56.78 71 GLU A C 1
ATOM 586 O O . GLU A 1 71 ? 11.639 1.325 -20.504 1.00 56.78 71 GLU A O 1
ATOM 591 N N . ARG A 1 72 ? 12.712 0.149 -18.916 1.00 58.66 72 ARG A N 1
ATOM 592 C CA . ARG A 1 72 ? 12.708 1.246 -17.933 1.00 58.66 72 ARG A CA 1
ATOM 593 C C . ARG A 1 72 ? 13.544 2.427 -18.417 1.00 58.66 72 ARG A C 1
ATOM 595 O O . ARG A 1 72 ? 13.124 3.570 -18.250 1.00 58.66 72 ARG A O 1
ATOM 602 N N . LEU A 1 73 ? 14.690 2.162 -19.047 1.00 60.22 73 LEU A N 1
ATOM 603 C CA . LEU A 1 73 ? 15.502 3.201 -19.677 1.00 60.22 73 LEU A CA 1
ATOM 604 C C . LEU A 1 73 ? 14.759 3.852 -20.844 1.00 60.22 73 LEU A C 1
ATOM 606 O O . LEU A 1 73 ? 14.722 5.075 -20.900 1.00 60.22 73 LEU A O 1
ATOM 610 N N . TYR A 1 74 ? 14.106 3.076 -21.710 1.00 60.34 74 TYR A N 1
ATOM 611 C CA . TYR A 1 74 ? 13.346 3.609 -22.841 1.00 60.34 74 TYR A CA 1
ATOM 612 C C . TYR A 1 74 ? 12.215 4.545 -22.374 1.00 60.34 74 TYR A C 1
ATOM 614 O O . TYR A 1 74 ? 12.148 5.706 -22.783 1.00 60.34 74 TYR A O 1
ATOM 622 N N . GLN A 1 75 ? 11.416 4.103 -21.399 1.00 59.66 75 GLN A N 1
ATOM 623 C CA . GLN A 1 75 ? 10.338 4.904 -20.809 1.00 59.66 75 GLN A CA 1
ATOM 624 C C . GLN A 1 75 ? 10.844 6.146 -20.060 1.00 59.66 75 GLN A C 1
ATOM 626 O O . GLN A 1 75 ? 10.192 7.191 -20.052 1.00 59.66 75 GLN A O 1
ATOM 631 N N . PHE A 1 76 ? 12.008 6.061 -19.411 1.00 66.25 76 PHE A N 1
ATOM 632 C CA . PHE A 1 76 ? 12.647 7.218 -18.785 1.00 66.25 76 PHE A CA 1
ATOM 633 C C . PHE A 1 76 ? 13.152 8.215 -19.835 1.00 66.25 76 PHE A C 1
ATOM 635 O O . PHE A 1 76 ? 12.929 9.418 -19.697 1.00 66.25 76 PHE A O 1
ATOM 642 N N . THR A 1 77 ? 13.769 7.729 -20.916 1.00 52.66 77 THR A N 1
ATOM 643 C CA . THR A 1 77 ? 14.259 8.586 -21.999 1.00 52.66 77 THR A CA 1
ATOM 644 C C . THR A 1 77 ? 13.131 9.309 -22.730 1.00 52.66 77 THR A C 1
ATOM 646 O O . THR A 1 77 ? 13.275 10.504 -22.965 1.00 52.66 77 THR A O 1
ATOM 649 N N . GLU A 1 78 ? 11.979 8.673 -22.985 1.00 59.50 78 GLU A N 1
ATOM 650 C CA . GLU A 1 78 ? 10.817 9.344 -23.597 1.00 59.50 78 GLU A CA 1
ATOM 651 C C . GLU A 1 78 ? 10.233 10.456 -22.712 1.00 59.50 78 GLU A C 1
ATOM 653 O O . GLU A 1 78 ? 9.704 11.447 -23.217 1.00 59.50 78 GLU A O 1
ATOM 658 N N . LYS A 1 79 ? 10.358 10.331 -21.385 1.00 63.53 79 LYS A N 1
ATOM 659 C CA . LYS A 1 79 ? 9.899 11.355 -20.435 1.00 63.53 79 LYS A CA 1
ATOM 660 C C . LYS A 1 79 ? 10.821 12.571 -20.365 1.00 63.53 79 LYS A C 1
ATOM 662 O O . LYS A 1 79 ? 10.325 13.670 -20.133 1.00 63.53 79 LYS A O 1
ATOM 667 N N . ILE A 1 80 ? 12.134 12.396 -20.539 1.00 65.44 80 ILE A N 1
ATOM 668 C CA . ILE A 1 80 ? 13.093 13.519 -20.525 1.00 65.44 80 ILE A CA 1
ATOM 669 C C . ILE A 1 80 ? 13.236 14.136 -21.922 1.00 65.44 80 ILE A C 1
ATOM 671 O O . ILE A 1 80 ? 13.318 15.354 -22.054 1.00 65.44 80 ILE A O 1
ATOM 675 N N . HIS A 1 81 ? 13.232 13.311 -22.967 1.00 53.88 81 HIS A N 1
ATOM 676 C CA . HIS A 1 81 ? 13.362 13.725 -24.360 1.00 53.88 81 HIS A CA 1
ATOM 677 C C . HIS A 1 81 ? 12.276 13.039 -25.199 1.00 53.88 81 HIS A C 1
ATOM 679 O O . HIS A 1 81 ? 12.551 12.024 -25.843 1.00 53.88 81 HIS A O 1
ATOM 685 N N . PRO A 1 82 ? 11.042 13.573 -25.225 1.00 57.78 82 PRO A N 1
ATOM 686 C CA . PRO A 1 82 ? 10.017 13.045 -26.113 1.00 57.78 82 PRO A CA 1
ATOM 687 C C . PRO A 1 82 ? 10.505 13.165 -27.560 1.00 57.78 82 PRO A C 1
ATOM 689 O O . PRO A 1 82 ? 10.872 14.254 -28.014 1.00 57.78 82 PRO A O 1
ATOM 692 N N . ALA A 1 83 ? 10.552 12.039 -28.275 1.00 57.81 83 ALA A N 1
ATOM 693 C CA . ALA A 1 83 ? 11.038 12.008 -29.647 1.00 57.81 83 ALA A CA 1
ATOM 694 C C . ALA A 1 83 ? 10.210 12.962 -30.533 1.00 57.81 83 ALA A C 1
ATOM 696 O O . ALA A 1 83 ? 8.979 13.019 -30.413 1.00 57.81 83 ALA A O 1
ATOM 697 N N . PRO A 1 84 ? 10.845 13.722 -31.441 1.00 55.94 84 PRO A N 1
ATOM 698 C CA . PRO A 1 84 ? 10.105 14.536 -32.391 1.00 55.94 84 PRO A CA 1
ATOM 699 C C . PRO A 1 84 ? 9.287 13.625 -33.317 1.00 55.94 84 PRO A C 1
ATOM 701 O O . PRO A 1 84 ? 9.776 12.594 -33.779 1.00 55.94 84 PRO A O 1
ATOM 704 N N . ARG A 1 85 ? 8.030 14.005 -33.593 1.00 50.66 85 ARG A N 1
ATOM 705 C CA . ARG A 1 85 ? 7.142 13.255 -34.498 1.00 50.66 85 ARG A CA 1
ATOM 706 C C . ARG A 1 85 ? 7.835 13.045 -35.843 1.00 50.66 85 ARG A C 1
ATOM 708 O O . ARG A 1 85 ? 8.111 14.013 -36.549 1.00 50.66 85 ARG A O 1
ATOM 715 N N . GLN A 1 86 ? 8.087 11.789 -36.200 1.00 56.22 86 GLN A N 1
ATOM 716 C CA . GLN A 1 86 ? 8.680 11.447 -37.485 1.00 56.22 86 GLN A CA 1
ATOM 717 C C . GLN A 1 86 ? 7.667 11.697 -38.610 1.00 56.22 86 GLN A C 1
ATOM 719 O O . GLN A 1 86 ? 6.620 11.057 -38.682 1.00 56.22 86 GLN A O 1
ATOM 724 N N . THR A 1 87 ? 7.991 12.624 -39.507 1.00 46.47 87 THR A N 1
ATOM 725 C CA . THR A 1 87 ? 7.383 12.725 -40.834 1.00 46.47 87 THR A CA 1
ATOM 726 C C . THR A 1 87 ? 8.362 12.145 -41.851 1.00 46.47 87 THR A C 1
ATOM 728 O O . THR A 1 87 ? 9.356 12.793 -42.171 1.00 46.47 87 THR A O 1
ATOM 731 N N . GLY A 1 88 ? 8.077 10.954 -42.380 1.00 46.53 88 GLY A N 1
ATOM 732 C CA . GLY A 1 88 ? 8.731 10.429 -43.585 1.00 46.53 88 GLY A CA 1
ATOM 733 C C . GLY A 1 88 ? 9.556 9.162 -43.366 1.00 46.53 88 GLY A C 1
ATOM 734 O O . GLY A 1 88 ? 10.446 9.119 -42.525 1.00 46.53 88 GLY A O 1
ATOM 735 N N . GLY A 1 89 ? 9.229 8.131 -44.151 1.00 53.62 89 GLY A N 1
ATOM 736 C CA . GLY A 1 89 ? 9.794 6.788 -44.068 1.00 53.62 89 GLY A CA 1
ATOM 737 C C . GLY A 1 89 ? 11.237 6.701 -44.564 1.00 53.62 89 GLY A C 1
ATOM 738 O O . GLY A 1 89 ? 11.503 6.781 -45.760 1.00 53.62 89 GLY A O 1
ATOM 739 N N . GLY A 1 90 ? 12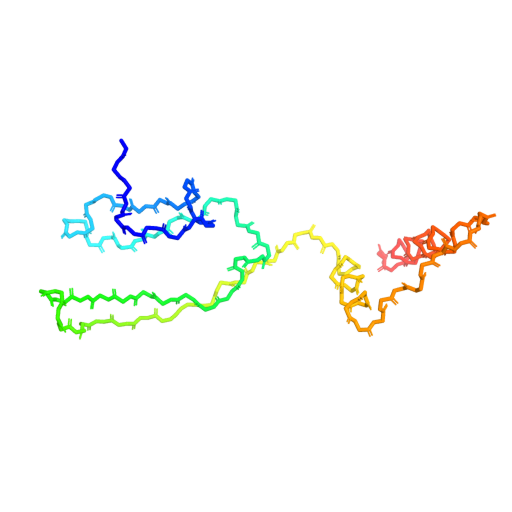.146 6.473 -43.625 1.00 53.97 90 GLY A N 1
ATOM 740 C CA . GLY A 1 90 ? 13.394 5.738 -43.821 1.00 53.97 90 GLY A CA 1
ATOM 741 C C . GLY A 1 90 ? 13.411 4.556 -42.843 1.00 53.97 90 GLY A C 1
ATOM 742 O O . GLY A 1 90 ? 12.565 4.528 -41.944 1.00 53.97 90 GLY A O 1
ATOM 743 N N . PRO A 1 91 ? 14.314 3.569 -42.995 1.00 55.06 91 PRO A N 1
ATOM 744 C CA . PRO A 1 91 ? 14.417 2.482 -42.027 1.00 55.06 91 PRO A CA 1
ATOM 745 C C . PRO A 1 91 ? 14.634 3.077 -40.633 1.00 55.06 91 PRO A C 1
ATOM 747 O O . PRO A 1 91 ? 15.460 3.976 -40.448 1.00 55.06 91 PRO A O 1
ATOM 750 N N . ASN A 1 92 ? 13.813 2.633 -39.681 1.00 54.94 92 ASN A N 1
ATOM 751 C CA . ASN A 1 92 ? 13.772 3.183 -38.336 1.00 54.94 92 ASN A CA 1
ATOM 752 C C . ASN A 1 92 ? 15.161 3.041 -37.706 1.00 54.94 92 ASN A C 1
ATOM 754 O O . ASN A 1 92 ? 15.561 1.940 -37.339 1.00 54.94 92 ASN A O 1
ATOM 758 N N . ARG A 1 93 ? 15.878 4.156 -37.510 1.00 53.66 93 ARG A N 1
ATOM 759 C CA . ARG A 1 93 ? 17.119 4.185 -36.707 1.00 53.66 93 ARG A CA 1
ATOM 760 C C . ARG A 1 93 ? 16.919 3.546 -35.327 1.00 53.66 93 ARG A C 1
ATOM 762 O O . ARG A 1 93 ? 17.855 3.024 -34.741 1.00 53.66 93 ARG A O 1
ATOM 769 N N . GLU A 1 94 ? 15.686 3.555 -34.828 1.00 51.72 94 GLU A N 1
ATOM 770 C CA . GLU A 1 94 ? 15.265 2.869 -33.609 1.00 51.72 94 GLU A CA 1
ATOM 771 C C . GLU A 1 94 ? 15.409 1.336 -33.689 1.00 51.72 94 GLU A C 1
ATOM 773 O O . GLU A 1 94 ? 15.824 0.707 -32.721 1.00 51.72 94 GLU A O 1
ATOM 778 N N . GLU A 1 95 ? 15.116 0.727 -34.838 1.00 50.66 95 GLU A N 1
ATOM 779 C CA . GLU A 1 95 ? 15.251 -0.717 -35.066 1.00 50.66 95 GLU A CA 1
ATOM 780 C C . GLU A 1 95 ? 16.729 -1.123 -35.198 1.00 50.66 95 GLU A C 1
ATOM 782 O O . GLU A 1 95 ? 17.151 -2.163 -34.689 1.00 50.66 95 GLU A O 1
ATOM 787 N N . GLU A 1 96 ? 17.544 -0.245 -35.787 1.00 50.81 96 GLU A N 1
ATOM 788 C CA . GLU A 1 96 ? 18.997 -0.405 -35.901 1.00 50.81 96 GLU A CA 1
ATOM 789 C C . GLU A 1 96 ? 19.686 -0.316 -34.524 1.00 50.81 96 GLU A C 1
ATOM 791 O O . GLU A 1 96 ? 20.505 -1.170 -34.178 1.00 50.81 96 GLU A O 1
ATOM 796 N N . VAL A 1 97 ? 19.277 0.641 -33.678 1.00 55.88 97 VAL A N 1
ATOM 797 C CA . VAL A 1 97 ? 19.766 0.770 -32.291 1.00 55.88 97 VAL A CA 1
ATOM 798 C C . VAL A 1 97 ? 19.310 -0.410 -31.424 1.00 55.88 97 VAL A C 1
ATOM 800 O O . VAL A 1 97 ? 20.115 -0.945 -30.661 1.00 55.88 97 VAL A O 1
ATOM 803 N N . LYS A 1 98 ? 18.059 -0.876 -31.572 1.00 53.44 98 LYS A N 1
ATOM 804 C CA . LYS A 1 98 ? 17.547 -2.070 -30.869 1.00 53.44 98 LYS A CA 1
ATOM 805 C C . LYS A 1 98 ? 18.330 -3.333 -31.237 1.00 53.44 98 LYS A C 1
ATOM 807 O O . LYS A 1 98 ? 18.676 -4.114 -30.352 1.00 53.44 98 LYS A O 1
ATOM 812 N N . THR A 1 99 ? 18.654 -3.513 -32.517 1.00 50.47 99 THR A N 1
ATOM 813 C CA . THR A 1 99 ? 19.425 -4.672 -32.997 1.00 50.47 99 THR A CA 1
ATOM 814 C C . THR A 1 99 ? 20.870 -4.632 -32.493 1.00 50.47 99 THR A C 1
ATOM 816 O O . THR A 1 99 ? 21.391 -5.647 -32.031 1.00 50.47 99 THR A O 1
ATOM 819 N N . SER A 1 100 ? 21.499 -3.453 -32.506 1.00 46.44 100 SER A N 1
ATOM 820 C CA . SER A 1 100 ? 22.887 -3.274 -32.063 1.00 46.44 100 SER A CA 1
ATOM 821 C C . SER A 1 100 ? 23.061 -3.500 -30.550 1.00 46.44 100 SER A C 1
ATOM 823 O O . SER A 1 100 ? 24.042 -4.102 -30.116 1.00 46.44 100 SER A O 1
ATOM 825 N N . LEU A 1 101 ? 22.074 -3.106 -29.734 1.00 51.91 101 LEU A N 1
ATOM 826 C CA . LEU A 1 101 ? 22.120 -3.296 -28.280 1.00 51.91 101 LEU A CA 1
ATOM 827 C C . LEU A 1 101 ? 21.970 -4.773 -27.869 1.00 51.91 101 LEU A C 1
ATOM 829 O O . LEU A 1 101 ? 22.637 -5.226 -26.941 1.00 51.91 101 LEU A O 1
ATOM 833 N N . MET A 1 102 ? 21.147 -5.543 -28.589 1.00 47.59 102 MET A N 1
ATOM 834 C CA . MET A 1 102 ? 20.963 -6.981 -28.339 1.00 47.59 102 MET A CA 1
ATOM 835 C C . MET A 1 102 ? 22.221 -7.807 -28.655 1.00 47.59 102 MET A C 1
ATOM 837 O O . MET A 1 102 ? 22.466 -8.824 -28.007 1.00 47.59 102 MET A O 1
ATOM 841 N N . GLN A 1 103 ? 23.045 -7.369 -29.612 1.00 47.53 103 GLN A N 1
ATOM 842 C CA . GLN A 1 103 ? 24.289 -8.060 -29.969 1.00 47.53 103 GLN A CA 1
ATOM 843 C C . GLN A 1 103 ? 25.386 -7.910 -28.900 1.00 47.53 103 GLN A C 1
ATOM 845 O O . GLN A 1 103 ? 26.115 -8.869 -28.658 1.00 47.53 103 GLN A O 1
ATOM 850 N N . ASN A 1 104 ? 25.462 -6.769 -28.205 1.00 36.00 104 ASN A N 1
ATOM 851 C CA . ASN A 1 104 ? 26.468 -6.539 -27.156 1.00 36.00 104 ASN A CA 1
ATOM 852 C C . ASN A 1 104 ? 26.205 -7.324 -25.858 1.00 36.00 104 ASN A C 1
ATOM 854 O O . ASN A 1 104 ? 27.147 -7.714 -25.172 1.00 36.00 104 ASN A O 1
ATOM 858 N N . ILE A 1 105 ? 24.944 -7.617 -25.529 1.00 42.25 105 ILE A N 1
ATOM 859 C CA . ILE A 1 105 ? 24.600 -8.346 -24.294 1.00 42.25 105 ILE A CA 1
ATOM 860 C C . ILE A 1 105 ? 24.946 -9.842 -24.417 1.00 42.25 105 ILE A C 1
ATOM 862 O O . ILE A 1 105 ? 25.357 -10.475 -23.444 1.00 42.25 105 ILE A O 1
ATOM 866 N N . SER A 1 106 ? 24.874 -10.412 -25.627 1.00 43.47 106 SER A N 1
ATOM 867 C CA . SER A 1 106 ? 25.282 -1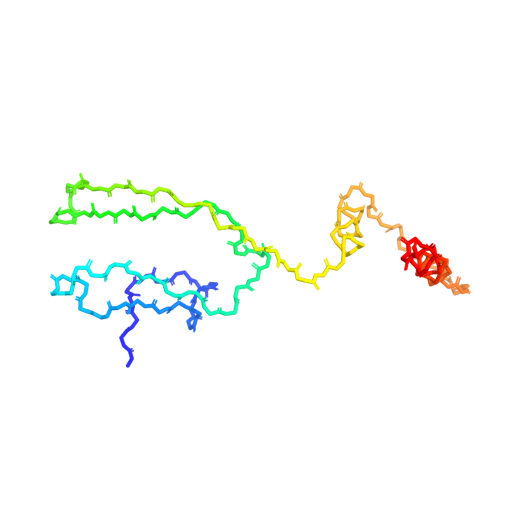1.805 -25.861 1.00 43.47 106 SER A CA 1
ATOM 868 C C . SER A 1 106 ? 26.792 -12.030 -25.699 1.00 43.47 106 SER A C 1
ATOM 870 O O . SER A 1 106 ? 27.198 -13.172 -25.491 1.00 43.47 106 SER A O 1
ATOM 872 N N . SER A 1 107 ? 27.621 -10.985 -25.798 1.00 42.00 107 SER A N 1
ATOM 873 C CA . SER A 1 107 ? 29.080 -11.085 -25.637 1.00 42.00 107 SER A CA 1
ATOM 874 C C . SER A 1 107 ? 29.578 -10.874 -24.205 1.00 42.00 107 SER A C 1
ATOM 876 O O . SER A 1 107 ? 30.717 -11.225 -23.919 1.00 42.00 107 SER A O 1
ATOM 878 N N . GLU A 1 108 ? 28.747 -10.349 -23.302 1.00 46.19 108 GLU A N 1
ATOM 879 C CA . GLU A 1 108 ? 29.099 -10.135 -21.884 1.00 46.19 108 GLU A CA 1
ATOM 880 C C . GLU A 1 108 ? 28.656 -11.299 -20.973 1.00 46.19 108 GLU A C 1
ATOM 882 O O . GLU A 1 108 ? 28.768 -11.221 -19.753 1.00 46.19 108 GLU A O 1
ATOM 887 N N . SER A 1 109 ? 28.170 -12.396 -21.568 1.00 39.94 109 SER A N 1
ATOM 888 C CA . SER A 1 109 ? 27.696 -13.607 -20.876 1.00 39.94 109 SER A CA 1
ATOM 889 C C . SER A 1 109 ? 28.637 -14.818 -21.041 1.00 39.94 109 SER A C 1
ATOM 891 O O . SER A 1 109 ? 28.155 -15.946 -21.170 1.00 39.94 109 SER A O 1
ATOM 893 N N . VAL A 1 110 ? 29.960 -14.606 -21.067 1.00 39.00 110 VAL A N 1
ATOM 894 C CA . VAL A 1 110 ? 30.975 -15.679 -20.960 1.00 39.00 110 VAL A CA 1
ATOM 895 C C . VAL A 1 110 ? 31.896 -15.407 -19.782 1.00 39.00 110 VAL A C 1
ATOM 897 O O . VAL A 1 110 ? 32.424 -14.277 -19.710 1.00 39.00 110 VAL A O 1
#

Secondary structure (DSSP, 8-state):
--PPTT--GGGTTTEEE-TTHHHH----EEESS--GGG-EEEEEEEEETTTEEEEEEEEEEP---SS-HHHHHHHHHHHHSPPPPP-S-S--HHHHHHHHHHHHHTTS--

Organism: NCBI:txid704102